Protein AF-T1FG74-F1 (afdb_monomer_lite)

Foldseek 3Di:
DDPDDPPCVVVVVVVVVVVVVVVVVVVVVVVVVVVVVCVVVCVVVVVVVVVVCCVVVCVVVCPPLCVVVDQEDEFEPPDPVSLVVLVVVLVSQHAYEYEYQDPCVVVSQVVSCVPRVHHYHYDHDHPVCVVPCVVPPPDPPPPDDDDDDD

Radius of gyration: 38.34 Å; chains: 1; bounding box: 101×42×90 Å

Sequence (150 aa):
MALYVDSFQPLLKIISDEISIKHNIVLKGLALFGLFYVTKKSAQLGYELISSFKTYAVSRIFKKSLKESGDWAVVIICDELGSEFAYLLAEQEINLILIDHHPRIHELQITLENRFKIKCEKILFSTSDVQLAAHDLVVHSMGKNCCALG

Organism: Helobdella robusta (NCBI:txid6412)

pLDDT: mean 76.78, std 19.43, range [32.62, 97.25]

Structure (mmCIF, N/CA/C/O backbone):
data_AF-T1FG74-F1
#
_entry.id   AF-T1FG74-F1
#
loop_
_atom_site.group_PDB
_atom_site.id
_atom_site.type_symbol
_atom_site.label_atom_id
_atom_site.label_alt_id
_atom_site.label_comp_id
_atom_site.label_asym_id
_atom_site.label_entity_id
_atom_site.label_seq_id
_atom_site.pdbx_PDB_ins_code
_atom_site.Cartn_x
_atom_site.Cartn_y
_atom_site.Cartn_z
_atom_site.occupancy
_atom_site.B_iso_or_equiv
_atom_site.auth_seq_id
_atom_site.auth_comp_id
_atom_site.auth_asym_id
_atom_site.auth_atom_id
_atom_site.pdbx_PDB_model_num
ATOM 1 N N . MET A 1 1 ? 68.477 10.230 -56.215 1.00 42.97 1 MET A N 1
ATOM 2 C CA . MET A 1 1 ? 67.229 10.927 -55.837 1.00 42.97 1 MET A CA 1
ATOM 3 C C . MET A 1 1 ? 66.146 10.480 -56.801 1.00 42.97 1 MET A C 1
ATOM 5 O O . MET A 1 1 ? 66.184 10.879 -57.955 1.00 42.97 1 MET A O 1
ATOM 9 N N . ALA A 1 2 ? 65.271 9.569 -56.375 1.00 48.25 2 ALA A N 1
ATOM 10 C CA . ALA A 1 2 ? 64.159 9.105 -57.198 1.00 48.25 2 ALA A CA 1
ATOM 11 C C . ALA A 1 2 ? 62.955 10.024 -56.951 1.00 48.25 2 ALA A C 1
ATOM 13 O O . ALA A 1 2 ? 62.435 10.073 -55.839 1.00 48.25 2 ALA A O 1
ATOM 14 N N . LEU A 1 3 ? 62.558 10.775 -57.979 1.00 51.72 3 LEU A N 1
ATOM 15 C CA . LEU A 1 3 ? 61.318 11.546 -58.019 1.00 51.72 3 LEU A CA 1
ATOM 16 C C . LEU A 1 3 ? 60.164 10.555 -58.198 1.00 51.72 3 LEU A C 1
ATOM 18 O O . LEU A 1 3 ? 59.812 10.188 -59.319 1.00 51.72 3 LEU A O 1
ATOM 22 N N . TYR A 1 4 ? 59.649 10.044 -57.080 1.00 56.09 4 TYR A N 1
ATOM 23 C CA . TYR A 1 4 ? 58.462 9.200 -57.069 1.00 56.09 4 TYR A CA 1
ATOM 24 C C . TYR A 1 4 ? 57.238 10.088 -57.301 1.00 56.09 4 TYR A C 1
ATOM 26 O O . TYR A 1 4 ? 57.046 11.108 -56.647 1.00 56.09 4 TYR A O 1
ATOM 34 N N . VAL A 1 5 ? 56.482 9.730 -58.326 1.00 54.50 5 VAL A N 1
ATOM 35 C CA . VAL A 1 5 ? 55.519 10.576 -59.020 1.00 54.50 5 VAL A CA 1
ATOM 36 C C . VAL A 1 5 ? 54.237 10.757 -58.193 1.00 54.50 5 VAL A C 1
ATOM 38 O O . VAL A 1 5 ? 53.484 9.809 -57.992 1.00 54.50 5 VAL A O 1
ATOM 41 N N . ASP A 1 6 ? 53.940 12.002 -57.810 1.00 62.62 6 ASP A N 1
ATOM 42 C CA . ASP A 1 6 ? 52.704 12.463 -57.145 1.00 62.62 6 ASP A CA 1
ATOM 43 C C . ASP A 1 6 ? 51.424 12.384 -58.015 1.00 62.62 6 ASP A C 1
ATOM 45 O O . ASP A 1 6 ? 50.357 12.844 -57.608 1.00 62.62 6 ASP A O 1
ATOM 49 N N . SER A 1 7 ? 51.465 11.779 -59.211 1.00 69.44 7 SER A N 1
ATOM 50 C CA . SER A 1 7 ? 50.307 11.744 -60.135 1.00 69.44 7 SER A CA 1
ATOM 51 C C . SER A 1 7 ? 49.094 10.976 -59.605 1.00 69.44 7 SER A C 1
ATOM 53 O O . SER A 1 7 ? 47.993 11.161 -60.117 1.00 69.44 7 SER A O 1
ATOM 55 N N . PHE A 1 8 ? 49.254 10.142 -58.575 1.00 71.25 8 PHE A N 1
ATOM 56 C CA . PHE A 1 8 ? 48.139 9.392 -57.989 1.00 71.25 8 PHE A CA 1
ATOM 57 C C . PHE A 1 8 ? 47.450 10.101 -56.814 1.00 71.25 8 PHE A C 1
ATOM 59 O O . PHE A 1 8 ? 46.345 9.705 -56.444 1.00 71.25 8 PHE A O 1
ATOM 66 N N . GLN A 1 9 ? 48.029 11.174 -56.266 1.00 77.38 9 GLN A N 1
ATOM 67 C CA . GLN A 1 9 ? 47.417 11.964 -55.187 1.00 77.38 9 GLN A CA 1
ATOM 68 C C . GLN A 1 9 ? 46.020 12.522 -55.531 1.00 77.38 9 GLN A C 1
ATOM 70 O O . GLN A 1 9 ? 45.103 12.361 -54.719 1.00 77.38 9 GLN A O 1
ATOM 75 N N . PRO A 1 10 ? 45.780 13.121 -56.717 1.00 79.19 10 PRO A N 1
ATOM 76 C CA . PRO A 1 10 ? 44.443 13.613 -57.052 1.00 79.19 10 PRO A CA 1
ATOM 77 C C . PRO A 1 10 ? 43.425 12.476 -57.221 1.00 79.19 10 PRO A C 1
ATOM 79 O O . PRO A 1 10 ? 42.271 12.629 -56.828 1.00 79.19 10 PRO A O 1
ATOM 82 N N . LEU A 1 11 ? 43.851 11.317 -57.736 1.00 77.69 11 LEU A N 1
ATOM 83 C CA . LEU A 1 11 ? 42.984 10.146 -57.902 1.00 77.69 11 LEU A CA 1
ATOM 84 C C . LEU A 1 11 ? 42.592 9.535 -56.552 1.00 77.69 11 LEU A C 1
ATOM 86 O O . LEU A 1 11 ? 41.423 9.222 -56.336 1.00 77.69 11 LEU A O 1
ATOM 90 N N . LEU A 1 12 ? 43.538 9.429 -55.615 1.00 80.19 12 LEU A N 1
ATOM 91 C CA . LEU A 1 12 ? 43.268 8.928 -54.264 1.00 80.19 12 LEU A CA 1
ATOM 92 C C . LEU A 1 12 ? 42.295 9.829 -53.496 1.00 80.19 12 LEU A C 1
ATOM 94 O O . LEU A 1 12 ? 41.433 9.319 -52.782 1.00 80.19 12 LEU A O 1
ATOM 98 N N . LYS A 1 13 ? 42.379 11.152 -53.678 1.00 79.44 13 LYS A N 1
ATOM 99 C CA . LYS A 1 13 ? 41.463 12.104 -53.037 1.00 79.44 13 LYS A CA 1
ATOM 100 C C . LYS A 1 13 ? 40.022 11.943 -53.531 1.00 79.44 13 LYS A C 1
ATOM 102 O O . LYS A 1 13 ? 39.108 11.887 -52.715 1.00 79.44 13 LYS A O 1
ATOM 107 N N . ILE A 1 14 ? 39.831 11.789 -54.843 1.00 80.62 14 ILE A N 1
ATOM 108 C CA . ILE A 1 14 ? 38.503 11.582 -55.447 1.00 80.62 14 ILE A CA 1
ATOM 109 C C . ILE A 1 14 ? 37.886 10.258 -54.968 1.00 80.62 14 ILE A C 1
ATOM 111 O O . ILE A 1 14 ? 36.721 10.227 -54.575 1.00 80.62 14 ILE A O 1
ATOM 115 N N . ILE A 1 15 ? 38.676 9.179 -54.931 1.00 81.62 15 ILE A N 1
ATOM 116 C CA . ILE A 1 15 ? 38.209 7.859 -54.477 1.00 81.62 15 ILE A CA 1
ATOM 117 C C . ILE A 1 15 ? 37.873 7.881 -52.975 1.00 81.62 15 ILE A C 1
ATOM 119 O O . ILE A 1 15 ? 36.857 7.326 -52.556 1.00 81.62 15 ILE A O 1
ATOM 123 N N . SER A 1 16 ? 38.692 8.552 -52.159 1.00 79.06 16 SER A N 1
ATOM 124 C CA . SER A 1 16 ? 38.452 8.708 -50.719 1.00 79.06 16 SER A CA 1
ATOM 125 C C . SER A 1 16 ? 37.153 9.469 -50.427 1.00 79.06 16 SER A C 1
ATOM 127 O O . SER A 1 16 ? 36.382 9.059 -49.555 1.00 79.06 16 SER A O 1
ATOM 129 N N . ASP A 1 17 ? 36.878 10.545 -51.167 1.00 80.44 17 ASP A N 1
ATOM 130 C CA . ASP A 1 17 ? 35.651 11.329 -50.997 1.00 80.44 17 ASP A CA 1
ATOM 131 C C . ASP A 1 17 ? 34.402 10.528 -51.407 1.00 80.44 17 ASP A C 1
ATOM 133 O O . ASP A 1 17 ? 33.404 10.529 -50.680 1.00 80.44 17 ASP A O 1
ATOM 137 N N . GLU A 1 18 ? 34.460 9.753 -52.497 1.00 79.25 18 GLU A N 1
ATOM 138 C CA . GLU A 1 18 ? 33.351 8.871 -52.896 1.00 79.25 18 GLU A CA 1
ATOM 139 C C . GLU A 1 18 ? 33.053 7.775 -51.862 1.00 79.25 18 GLU A C 1
ATOM 141 O O . GLU A 1 18 ? 31.884 7.483 -51.574 1.00 79.25 18 GLU A O 1
ATOM 146 N N . ILE A 1 19 ? 34.092 7.173 -51.275 1.00 82.19 19 ILE A N 1
ATOM 147 C CA . ILE A 1 19 ? 33.936 6.149 -50.232 1.00 82.19 19 ILE A CA 1
ATOM 148 C C . ILE A 1 19 ? 33.323 6.769 -48.967 1.00 82.19 19 ILE A C 1
ATOM 150 O O . ILE A 1 19 ? 32.415 6.180 -48.368 1.00 82.19 19 ILE A O 1
ATOM 154 N N . SER A 1 20 ? 33.748 7.980 -48.597 1.00 82.56 20 SER A N 1
ATOM 155 C CA . SER A 1 20 ? 33.228 8.705 -47.432 1.00 82.56 20 SER A CA 1
ATOM 156 C C . SER A 1 20 ? 31.735 9.038 -47.571 1.00 82.56 20 SER A C 1
ATOM 158 O O . SER A 1 20 ? 30.953 8.846 -46.632 1.00 82.56 20 SER A O 1
ATOM 160 N N . ILE A 1 21 ? 31.289 9.456 -48.762 1.00 81.56 21 ILE A N 1
ATOM 161 C CA . ILE A 1 21 ? 29.873 9.766 -49.023 1.00 81.56 21 ILE A CA 1
ATOM 162 C C . ILE A 1 21 ? 28.994 8.517 -48.859 1.00 81.56 21 ILE A C 1
ATOM 164 O O . ILE A 1 21 ? 27.966 8.572 -48.174 1.00 81.56 21 ILE A O 1
ATOM 168 N N . LYS A 1 22 ? 29.404 7.372 -49.422 1.00 85.12 22 LYS A N 1
ATOM 169 C CA . LYS A 1 22 ? 28.644 6.112 -49.311 1.00 85.12 22 LYS A CA 1
ATOM 170 C C . LYS A 1 22 ? 28.594 5.597 -47.874 1.00 85.12 22 LYS A C 1
ATOM 172 O O . LYS A 1 22 ? 27.530 5.177 -47.415 1.00 85.12 22 LYS A O 1
ATOM 177 N N . HIS A 1 23 ? 29.706 5.690 -47.143 1.00 86.88 23 HIS A N 1
ATOM 178 C CA . HIS A 1 23 ? 29.765 5.277 -45.742 1.00 86.88 23 HIS A CA 1
ATOM 179 C C . HIS A 1 23 ? 28.799 6.091 -44.870 1.00 86.88 23 HIS A C 1
ATOM 181 O O . HIS A 1 23 ? 28.062 5.525 -44.065 1.00 86.88 23 HIS A O 1
ATOM 187 N N . ASN A 1 24 ? 28.719 7.407 -45.083 1.00 88.25 24 ASN A N 1
ATOM 188 C CA . ASN A 1 24 ? 27.809 8.272 -44.333 1.00 88.25 24 ASN A CA 1
ATOM 189 C C . ASN A 1 24 ? 26.325 7.958 -44.586 1.00 88.25 24 ASN A C 1
ATOM 191 O O . ASN A 1 24 ? 25.512 8.095 -43.672 1.00 88.25 24 ASN A O 1
ATOM 195 N N . ILE A 1 25 ? 25.953 7.518 -45.793 1.00 91.44 25 ILE A N 1
ATOM 196 C CA . ILE A 1 25 ? 24.571 7.113 -46.107 1.00 91.44 25 ILE A CA 1
ATOM 197 C C . ILE A 1 25 ? 24.217 5.805 -45.391 1.00 91.44 25 ILE A C 1
ATOM 199 O O . ILE A 1 25 ? 23.169 5.725 -44.747 1.00 91.44 25 ILE A O 1
ATOM 203 N N . VAL A 1 26 ? 25.105 4.806 -45.442 1.00 93.56 26 VAL A N 1
ATOM 204 C CA . VAL A 1 26 ? 24.903 3.522 -44.747 1.00 93.56 26 VAL A CA 1
ATOM 205 C C . VAL A 1 26 ? 24.849 3.730 -43.234 1.00 93.56 26 VAL A C 1
ATOM 207 O O . VAL A 1 26 ? 23.950 3.208 -42.578 1.00 93.56 26 VAL A O 1
ATOM 210 N N . LEU A 1 27 ? 25.747 4.553 -42.687 1.00 93.19 27 LEU A N 1
ATOM 211 C CA . LEU A 1 27 ? 25.796 4.863 -41.259 1.00 93.19 27 LEU A CA 1
ATOM 212 C C . LEU A 1 27 ? 24.513 5.562 -40.785 1.00 93.19 27 LEU A C 1
ATOM 214 O O . LEU A 1 27 ? 23.956 5.187 -39.754 1.00 93.19 27 LEU A O 1
ATOM 218 N N . LYS A 1 28 ? 24.002 6.531 -41.557 1.00 93.94 28 LYS A N 1
ATOM 219 C CA . LYS A 1 28 ? 22.720 7.197 -41.268 1.00 93.94 28 LYS A CA 1
ATOM 220 C C . LYS A 1 28 ? 21.550 6.218 -41.307 1.00 93.94 28 LYS A C 1
ATOM 222 O O . LYS A 1 28 ? 20.693 6.273 -40.428 1.00 93.94 28 LYS A O 1
ATOM 227 N N . GLY A 1 29 ? 21.531 5.308 -42.282 1.00 95.44 29 GLY A N 1
ATOM 228 C CA . GLY A 1 29 ? 20.525 4.250 -42.360 1.00 95.44 29 GLY A CA 1
ATOM 229 C C . GLY A 1 29 ? 20.555 3.343 -41.129 1.00 95.44 29 GLY A C 1
ATOM 230 O O . GLY A 1 29 ? 19.524 3.134 -40.490 1.00 95.44 29 GLY A O 1
ATOM 231 N N . LEU A 1 30 ? 21.742 2.870 -40.744 1.00 95.06 30 LEU A N 1
ATOM 232 C CA . LEU A 1 30 ? 21.923 2.009 -39.574 1.00 95.06 30 LEU A CA 1
ATOM 233 C C . LEU A 1 30 ? 21.509 2.713 -38.275 1.00 95.06 30 LEU A C 1
ATOM 235 O O . LEU A 1 30 ? 20.837 2.116 -37.435 1.00 95.06 30 LEU A O 1
ATOM 239 N N . ALA A 1 31 ? 21.861 3.993 -38.130 1.00 96.50 31 ALA A N 1
ATOM 240 C CA . ALA A 1 31 ? 21.478 4.804 -36.980 1.00 96.50 31 ALA A CA 1
ATOM 241 C C . ALA A 1 31 ? 19.954 4.980 -36.886 1.00 96.50 31 ALA A C 1
ATOM 243 O O . ALA A 1 31 ? 19.393 4.878 -35.795 1.00 96.50 31 ALA A O 1
ATOM 244 N N . LEU A 1 32 ? 19.270 5.181 -38.017 1.00 96.88 32 LEU A N 1
ATOM 245 C CA . LEU A 1 32 ? 17.813 5.320 -38.057 1.00 96.88 32 LEU A CA 1
ATOM 246 C C . LEU A 1 32 ? 17.106 4.012 -37.665 1.00 96.88 32 LEU A C 1
ATOM 248 O O . LEU A 1 32 ? 16.159 4.029 -36.878 1.00 96.88 32 LEU A O 1
ATOM 252 N N . PHE A 1 33 ? 17.607 2.872 -38.151 1.00 96.56 33 PHE A N 1
ATOM 253 C CA . PHE A 1 33 ? 17.127 1.546 -37.745 1.00 96.56 33 PHE A CA 1
ATOM 254 C C . PHE A 1 33 ? 17.380 1.267 -36.261 1.00 96.56 33 PHE A C 1
ATOM 256 O O . PHE A 1 33 ? 16.496 0.754 -35.572 1.00 96.56 33 PHE A O 1
ATOM 263 N N . GLY A 1 34 ? 18.559 1.639 -35.759 1.00 96.88 34 GLY A N 1
ATOM 264 C CA . GLY A 1 34 ? 18.902 1.532 -34.344 1.00 96.88 34 GLY A CA 1
ATOM 265 C C . GLY A 1 34 ? 17.954 2.349 -33.470 1.00 96.88 34 GLY A C 1
ATOM 266 O O . GLY A 1 34 ? 17.399 1.817 -32.510 1.00 96.88 34 GLY A O 1
ATOM 267 N N . LEU A 1 35 ? 17.694 3.605 -33.845 1.00 97.06 35 LEU A N 1
ATOM 268 C CA . LEU A 1 35 ? 16.754 4.476 -33.140 1.00 97.06 35 LEU A CA 1
ATOM 269 C C . LEU A 1 35 ? 15.348 3.863 -33.113 1.00 97.06 35 LEU A C 1
ATOM 271 O O . LEU A 1 35 ? 14.757 3.733 -32.044 1.00 97.06 35 LEU A O 1
ATOM 275 N N . PHE A 1 36 ? 14.843 3.415 -34.267 1.00 97.12 36 PHE A N 1
ATOM 276 C CA . PHE A 1 36 ? 13.520 2.798 -34.369 1.00 97.12 36 PHE A CA 1
ATOM 277 C C . PHE A 1 36 ? 13.390 1.545 -33.488 1.00 97.12 36 PHE A C 1
ATOM 279 O O . PHE A 1 36 ? 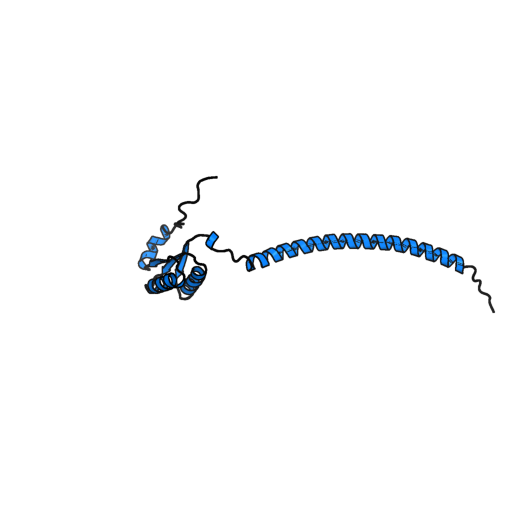12.394 1.368 -32.779 1.00 97.12 36 PHE A O 1
ATOM 286 N N . TYR A 1 37 ? 14.413 0.688 -33.486 1.00 97.06 37 TYR A N 1
ATOM 287 C CA . TYR A 1 37 ? 14.435 -0.518 -32.661 1.00 97.06 37 TYR A CA 1
ATOM 288 C C . TYR A 1 37 ? 14.469 -0.192 -31.161 1.00 97.06 37 TYR A C 1
ATOM 290 O O . TYR A 1 37 ? 13.702 -0.773 -30.386 1.00 97.06 37 TYR A O 1
ATOM 298 N N . VAL A 1 38 ? 15.313 0.763 -30.756 1.00 97.25 38 VAL A N 1
ATOM 299 C CA . VAL A 1 38 ? 15.437 1.193 -29.358 1.00 97.25 38 VAL A CA 1
ATOM 300 C C . VAL A 1 38 ? 14.133 1.808 -28.859 1.00 97.25 38 VAL A C 1
ATOM 302 O O . VAL A 1 38 ? 13.686 1.427 -27.782 1.00 97.25 38 VAL A O 1
ATOM 305 N N . THR A 1 39 ? 13.470 2.671 -29.638 1.00 96.81 39 THR A N 1
ATOM 306 C CA . THR A 1 39 ? 12.169 3.255 -29.260 1.00 96.81 39 THR A CA 1
ATOM 307 C C . THR A 1 39 ? 11.093 2.186 -29.081 1.00 96.81 39 THR A C 1
ATOM 309 O O . THR A 1 39 ? 10.320 2.233 -28.125 1.00 96.81 39 THR A O 1
ATOM 312 N N . LYS A 1 40 ? 11.051 1.181 -29.963 1.00 95.88 40 LYS A N 1
ATOM 313 C CA . LYS A 1 40 ? 10.085 0.082 -29.838 1.00 95.88 40 LYS A CA 1
ATOM 314 C C . LYS A 1 40 ? 10.329 -0.740 -28.569 1.00 95.88 40 LYS A C 1
ATOM 316 O O . LYS A 1 40 ? 9.381 -1.069 -27.856 1.00 95.88 40 LYS A O 1
ATOM 321 N N . LYS A 1 41 ? 11.590 -1.068 -28.273 1.00 95.00 41 LYS A N 1
ATOM 322 C CA . LYS A 1 41 ? 11.953 -1.840 -27.076 1.00 95.00 41 LYS A CA 1
ATOM 323 C C . LYS A 1 41 ? 11.775 -1.046 -25.784 1.00 95.00 41 LYS A C 1
ATOM 325 O O . LYS A 1 41 ? 11.291 -1.611 -24.805 1.00 95.00 41 LYS A O 1
ATOM 330 N N . SER A 1 42 ? 12.100 0.244 -25.780 1.00 95.81 42 SER A N 1
ATOM 331 C CA . SER A 1 42 ? 11.910 1.104 -24.611 1.00 95.81 42 SER A CA 1
ATOM 332 C C . SER A 1 42 ? 10.432 1.323 -24.297 1.00 95.81 42 SER A C 1
ATOM 334 O O . SER A 1 42 ? 10.065 1.297 -23.127 1.00 95.81 42 SER A O 1
ATOM 336 N N . ALA A 1 43 ? 9.570 1.448 -25.310 1.00 95.75 43 ALA A N 1
ATOM 337 C CA . ALA A 1 43 ? 8.126 1.548 -25.108 1.00 95.75 43 ALA A CA 1
ATOM 338 C C . ALA A 1 43 ? 7.543 0.283 -24.456 1.00 95.75 43 ALA A C 1
ATOM 340 O O . ALA A 1 43 ? 6.744 0.385 -23.527 1.00 95.75 43 ALA A O 1
ATOM 341 N N . GLN A 1 44 ? 7.978 -0.904 -24.898 1.00 94.50 44 GLN A N 1
ATOM 342 C CA . GLN A 1 44 ? 7.538 -2.173 -24.312 1.00 94.50 44 GLN A CA 1
ATOM 343 C C . GLN A 1 44 ? 7.962 -2.293 -22.838 1.00 94.50 44 GLN A C 1
ATOM 345 O O . GLN A 1 44 ? 7.120 -2.538 -21.976 1.00 94.50 44 GLN A O 1
ATOM 350 N N . LEU A 1 45 ? 9.242 -2.051 -22.537 1.00 93.50 45 LEU A N 1
ATOM 351 C CA . LEU A 1 45 ? 9.752 -2.089 -21.161 1.00 93.50 45 LEU A CA 1
ATOM 352 C C . LEU A 1 45 ? 9.107 -1.014 -20.279 1.00 93.50 45 LEU A C 1
ATOM 354 O O . LEU A 1 45 ? 8.791 -1.265 -19.118 1.00 93.50 45 LEU A O 1
ATOM 358 N N . GLY A 1 46 ? 8.872 0.176 -20.834 1.00 94.81 46 GLY A N 1
ATOM 359 C CA . GLY A 1 46 ? 8.181 1.262 -20.149 1.00 94.81 46 GLY A CA 1
ATOM 360 C C . GLY A 1 46 ? 6.759 0.873 -19.747 1.00 94.81 46 GLY A C 1
ATOM 361 O O . GLY A 1 46 ? 6.349 1.150 -18.623 1.00 94.81 46 GLY A O 1
ATOM 362 N N . TYR A 1 47 ? 6.026 0.178 -20.619 1.00 93.88 47 TYR A N 1
ATOM 363 C CA . TYR A 1 47 ? 4.674 -0.291 -20.312 1.00 93.88 47 TYR A CA 1
ATOM 364 C C . TYR A 1 47 ? 4.660 -1.319 -19.170 1.00 93.88 47 TYR A C 1
ATOM 366 O O . TYR A 1 47 ? 3.873 -1.198 -18.228 1.00 93.88 47 TYR A O 1
ATOM 374 N N . GLU A 1 48 ? 5.568 -2.294 -19.209 1.00 89.56 48 GLU A N 1
ATOM 375 C CA . GLU A 1 48 ? 5.701 -3.307 -18.155 1.00 89.56 48 GLU A CA 1
ATOM 376 C C . GLU A 1 48 ? 6.082 -2.668 -16.808 1.00 89.56 48 GLU A C 1
ATOM 378 O O . GLU A 1 48 ? 5.464 -2.970 -15.779 1.00 89.56 48 GLU A O 1
ATOM 383 N N . LEU A 1 49 ? 7.007 -1.702 -16.812 1.00 90.81 49 LEU A N 1
ATOM 384 C CA . LEU A 1 49 ? 7.374 -0.936 -15.619 1.00 90.81 49 LEU A CA 1
ATOM 385 C C . LEU A 1 49 ? 6.206 -0.115 -15.072 1.00 90.81 49 LEU A C 1
ATOM 387 O O . LEU A 1 49 ? 5.978 -0.128 -13.865 1.00 90.81 49 LEU A O 1
ATOM 391 N N . ILE A 1 50 ? 5.435 0.558 -15.928 1.00 90.94 50 ILE A N 1
ATOM 392 C CA . ILE A 1 50 ? 4.273 1.349 -15.501 1.00 90.94 50 ILE A CA 1
ATOM 393 C C . ILE A 1 50 ? 3.195 0.446 -14.898 1.00 90.94 50 ILE A C 1
ATOM 395 O O . ILE A 1 50 ? 2.615 0.801 -13.875 1.00 90.94 50 ILE A O 1
ATOM 399 N N . SER A 1 51 ? 2.933 -0.727 -15.480 1.00 83.19 51 SER A N 1
ATOM 400 C CA . SER A 1 51 ? 1.958 -1.681 -14.929 1.00 83.19 51 SER A CA 1
ATOM 401 C C . SER A 1 51 ? 2.393 -2.244 -13.565 1.00 83.19 51 SER A C 1
ATOM 403 O O . SER A 1 51 ? 1.591 -2.313 -12.626 1.00 83.19 51 SER A O 1
ATOM 405 N N . SER A 1 52 ? 3.686 -2.541 -13.412 1.00 84.56 52 SER A N 1
ATOM 406 C CA . SER A 1 52 ? 4.277 -3.004 -12.151 1.00 84.56 52 SER A CA 1
ATOM 407 C C . SER A 1 52 ? 4.241 -1.904 -11.093 1.00 84.56 52 SER A C 1
ATOM 409 O O . SER A 1 52 ? 3.812 -2.121 -9.957 1.00 84.56 52 SER A O 1
ATOM 411 N N . PHE A 1 53 ? 4.609 -0.687 -11.492 1.00 86.31 53 PHE A N 1
ATOM 412 C CA . PHE A 1 53 ? 4.574 0.479 -10.628 1.00 86.31 53 PHE A CA 1
ATOM 413 C C . PHE A 1 53 ? 3.147 0.828 -10.229 1.00 86.31 53 PHE A C 1
ATOM 415 O O . PHE A 1 53 ? 2.911 1.112 -9.065 1.00 86.31 53 PHE A O 1
ATOM 422 N N . LYS A 1 54 ? 2.172 0.743 -11.138 1.00 84.25 54 LYS A N 1
ATOM 423 C CA . LYS A 1 54 ? 0.760 0.947 -10.808 1.00 84.25 54 LYS A CA 1
ATOM 424 C C . LYS A 1 54 ? 0.316 -0.050 -9.744 1.00 84.25 54 LYS A C 1
ATOM 426 O O . LYS A 1 54 ? -0.321 0.358 -8.789 1.00 84.25 54 LYS A O 1
ATOM 431 N N . THR A 1 55 ? 0.694 -1.319 -9.838 1.00 77.38 55 THR A N 1
ATOM 432 C CA . THR A 1 55 ? 0.296 -2.323 -8.836 1.00 77.38 55 THR A CA 1
ATOM 433 C C . THR A 1 55 ? 0.893 -2.024 -7.452 1.00 77.38 55 THR A C 1
ATOM 435 O O . THR A 1 55 ? 0.191 -2.085 -6.439 1.00 77.38 55 THR A O 1
ATOM 438 N N . TYR A 1 56 ? 2.162 -1.613 -7.393 1.00 79.62 56 TYR A N 1
ATOM 439 C CA . TYR A 1 56 ? 2.840 -1.281 -6.134 1.00 79.62 56 TYR A CA 1
ATOM 440 C C . TYR A 1 56 ? 2.440 0.092 -5.560 1.00 79.62 56 TYR A C 1
ATOM 442 O O . TYR A 1 56 ? 2.196 0.244 -4.365 1.00 79.62 56 TYR A O 1
ATOM 450 N N . ALA A 1 57 ? 2.337 1.111 -6.409 1.00 77.00 57 ALA A N 1
ATOM 451 C CA . ALA A 1 57 ? 1.970 2.463 -6.013 1.00 77.00 57 ALA A CA 1
ATOM 452 C C . ALA A 1 57 ? 0.479 2.563 -5.676 1.00 77.00 57 ALA A C 1
ATOM 454 O O . ALA A 1 57 ? 0.136 3.192 -4.680 1.00 77.00 57 ALA A O 1
ATOM 455 N N . VAL A 1 58 ? -0.412 1.911 -6.436 1.00 69.62 58 VAL A N 1
ATOM 456 C CA . VAL A 1 58 ? -1.851 1.902 -6.123 1.00 69.62 58 VAL A CA 1
ATOM 457 C C . VAL A 1 58 ? -2.103 1.175 -4.809 1.00 69.62 58 VAL A C 1
ATOM 459 O O . VAL A 1 58 ? -2.815 1.720 -3.981 1.00 69.62 58 VAL A O 1
ATOM 462 N N . SER A 1 59 ? -1.483 0.021 -4.547 1.00 64.50 59 SER A N 1
ATOM 463 C CA . SER A 1 59 ? -1.665 -0.666 -3.254 1.00 64.50 59 SER A CA 1
ATOM 464 C C . SER A 1 59 ? -1.163 0.147 -2.053 1.00 64.50 59 SER A C 1
ATOM 466 O O . SER A 1 59 ? -1.718 0.033 -0.962 1.00 64.50 59 SER A O 1
ATOM 468 N N . ARG A 1 60 ? -0.148 1.001 -2.242 1.00 64.31 60 ARG A N 1
ATOM 469 C CA . ARG A 1 60 ? 0.413 1.831 -1.166 1.00 64.31 60 ARG A CA 1
ATOM 470 C C . ARG A 1 60 ? -0.303 3.171 -0.975 1.00 64.31 60 ARG A C 1
ATOM 472 O O . ARG A 1 60 ? -0.380 3.648 0.154 1.00 64.31 60 ARG A O 1
ATOM 479 N N . ILE A 1 61 ? -0.799 3.781 -2.054 1.00 60.16 61 ILE A N 1
ATOM 480 C CA . ILE A 1 61 ? -1.457 5.100 -2.034 1.00 60.16 61 ILE A CA 1
ATOM 481 C C . ILE A 1 61 ? -2.969 4.953 -1.832 1.00 60.16 61 ILE A C 1
ATOM 483 O O . ILE A 1 61 ? -3.564 5.718 -1.079 1.00 60.16 61 ILE A O 1
ATOM 487 N N . PHE A 1 62 ? -3.586 3.932 -2.426 1.00 55.41 62 PHE A N 1
ATOM 488 C CA . PHE A 1 62 ? -4.966 3.550 -2.150 1.00 55.41 62 PHE A CA 1
ATOM 489 C C . PHE A 1 62 ? -4.972 2.449 -1.094 1.00 55.41 62 PHE A C 1
ATOM 491 O O . PHE A 1 62 ? -5.191 1.273 -1.392 1.00 55.41 62 PHE A O 1
ATOM 498 N N . LYS A 1 63 ? -4.786 2.837 0.175 1.00 57.25 63 LYS A N 1
ATOM 499 C CA . LYS A 1 63 ? -5.396 2.066 1.263 1.00 57.25 63 LYS A CA 1
ATOM 500 C C . LYS A 1 63 ? -6.889 2.059 0.947 1.00 57.25 63 LYS A C 1
ATOM 502 O O . LYS A 1 63 ? -7.524 3.102 1.087 1.00 57.25 63 LYS A O 1
ATOM 507 N N . LYS A 1 64 ? -7.411 0.952 0.402 1.00 56.47 64 LYS A N 1
ATOM 508 C CA . LYS A 1 64 ? -8.844 0.807 0.120 1.00 56.47 64 LYS A CA 1
ATOM 509 C C . LYS A 1 64 ? -9.575 1.237 1.381 1.00 56.47 64 LYS A C 1
ATOM 511 O O . LYS A 1 64 ? -9.387 0.626 2.430 1.00 56.47 64 LYS A O 1
ATOM 516 N N . SER A 1 65 ? -10.316 2.335 1.286 1.00 55.09 65 SER A N 1
ATOM 517 C CA . SER A 1 65 ? -11.148 2.786 2.385 1.00 55.09 65 SER A CA 1
ATOM 518 C C . SER A 1 65 ? -12.156 1.673 2.617 1.00 55.09 65 SER A C 1
ATOM 520 O O . SER A 1 65 ? -13.010 1.420 1.768 1.00 55.09 65 SER A O 1
ATOM 522 N N . LEU A 1 66 ? -12.018 0.956 3.730 1.00 59.22 66 LEU A N 1
ATOM 523 C CA . LEU A 1 66 ? -12.919 -0.138 4.089 1.00 59.22 66 LEU A CA 1
ATOM 524 C C . LEU A 1 66 ? -14.372 0.344 4.248 1.00 59.22 66 LEU A C 1
ATOM 526 O O . LEU A 1 66 ? -15.274 -0.483 4.197 1.00 59.22 66 LEU A O 1
ATOM 530 N N . LYS A 1 67 ? -14.608 1.669 4.278 1.00 57.84 67 LYS A N 1
ATOM 531 C CA . LYS A 1 67 ? -15.935 2.286 4.126 1.00 57.84 67 LYS A CA 1
ATOM 532 C C . LYS A 1 67 ? -16.694 1.821 2.879 1.00 57.84 67 LYS A C 1
ATOM 534 O O . LYS A 1 67 ? -17.913 1.773 2.918 1.00 57.84 67 LYS A O 1
ATOM 539 N N . GLU A 1 68 ? -16.020 1.455 1.785 1.00 59.00 68 GLU A N 1
ATOM 540 C CA . GLU A 1 68 ? -16.711 0.932 0.590 1.00 59.00 68 GLU A CA 1
ATOM 541 C C . GLU A 1 68 ? -17.106 -0.550 0.718 1.00 59.00 68 GLU A C 1
ATOM 543 O O . GLU A 1 68 ? -17.892 -1.046 -0.083 1.00 59.00 68 GLU A O 1
ATOM 548 N N . SER A 1 69 ? -16.551 -1.280 1.693 1.00 58.38 69 SER A N 1
ATOM 549 C CA . SER A 1 69 ? -16.712 -2.739 1.819 1.00 58.38 69 SER A CA 1
ATOM 550 C C . SER A 1 69 ? -17.798 -3.166 2.816 1.00 58.38 69 SER A C 1
ATOM 552 O O . SER A 1 69 ? -18.108 -4.353 2.889 1.00 58.38 69 SER A O 1
ATOM 554 N N . GLY A 1 70 ? -18.406 -2.220 3.536 1.00 62.47 70 GLY A N 1
ATOM 555 C CA . GLY A 1 70 ? -19.526 -2.458 4.447 1.00 62.47 70 GLY A CA 1
ATOM 556 C C . GLY A 1 70 ? -19.395 -1.674 5.752 1.00 62.47 70 GLY A C 1
ATOM 557 O O . GLY A 1 70 ? -18.295 -1.421 6.231 1.00 62.47 70 GLY A O 1
ATOM 558 N N . ASP A 1 71 ? -20.535 -1.314 6.342 1.00 77.12 71 ASP A N 1
ATOM 559 C CA . ASP A 1 71 ? -20.581 -0.523 7.580 1.00 77.12 71 ASP A CA 1
ATOM 560 C C . ASP A 1 71 ? -20.219 -1.331 8.833 1.00 77.12 71 ASP A C 1
ATOM 562 O O . ASP A 1 71 ? -19.967 -0.733 9.878 1.00 77.12 71 ASP A O 1
ATOM 566 N N . TRP A 1 72 ? -20.216 -2.666 8.751 1.00 84.69 72 TRP A N 1
ATOM 567 C CA . TRP A 1 72 ? -20.049 -3.569 9.890 1.00 84.69 72 TRP A CA 1
ATOM 568 C C . TRP A 1 72 ? -19.000 -4.647 9.616 1.00 84.69 72 TRP A C 1
ATOM 570 O O . TRP A 1 72 ? -19.046 -5.315 8.582 1.00 84.69 72 TRP A O 1
ATOM 580 N N . ALA A 1 73 ? -18.098 -4.862 10.571 1.00 86.88 73 ALA A N 1
ATOM 581 C CA . ALA A 1 73 ? -17.126 -5.949 10.565 1.00 86.88 73 ALA A CA 1
ATOM 582 C C . ALA A 1 73 ? -17.305 -6.842 11.798 1.00 86.88 73 ALA A C 1
ATOM 584 O O . ALA A 1 73 ? -17.535 -6.360 12.905 1.00 86.88 73 ALA A O 1
ATOM 585 N N . VAL A 1 74 ? -17.185 -8.156 11.606 1.00 88.62 74 VAL A N 1
ATOM 586 C CA . VAL A 1 74 ? -17.256 -9.138 12.694 1.00 88.62 74 VAL A CA 1
ATOM 587 C C . VAL A 1 74 ? -15.843 -9.521 13.111 1.00 88.62 74 VAL A C 1
ATOM 589 O O . VAL A 1 74 ? -15.039 -9.924 12.269 1.00 88.62 74 VAL A O 1
ATOM 592 N N . VAL A 1 75 ? -15.545 -9.412 14.403 1.00 87.88 75 VAL A N 1
ATOM 593 C CA . VAL A 1 75 ? -14.242 -9.754 14.980 1.00 87.88 75 VAL A CA 1
ATOM 594 C C . VAL A 1 75 ? -14.443 -10.799 16.066 1.00 87.88 75 VAL A C 1
ATOM 596 O O . VAL A 1 75 ? -15.132 -10.560 17.055 1.00 87.88 75 VAL A O 1
ATOM 599 N N . ILE A 1 76 ? -13.817 -11.959 15.879 1.00 88.00 76 ILE A N 1
ATOM 600 C CA . ILE A 1 76 ? -13.761 -13.009 16.894 1.00 88.00 76 ILE A CA 1
ATOM 601 C C . ILE A 1 76 ? -12.509 -12.764 17.734 1.00 88.00 76 ILE A C 1
ATOM 603 O O . ILE A 1 76 ? -11.386 -12.868 17.238 1.00 88.00 76 ILE A O 1
ATOM 607 N N . ILE A 1 77 ? -12.708 -12.414 18.999 1.00 85.00 77 ILE A N 1
ATOM 608 C CA . ILE A 1 77 ? -11.646 -12.176 19.968 1.00 85.00 77 ILE A CA 1
ATOM 609 C C . ILE A 1 77 ? -11.422 -13.488 20.715 1.00 85.00 77 ILE A C 1
ATOM 611 O O . ILE A 1 77 ? -12.214 -13.881 21.564 1.00 85.00 77 ILE A O 1
ATOM 615 N N . CYS A 1 78 ? -10.354 -14.191 20.344 1.00 77.25 78 CYS A N 1
ATOM 616 C CA . CYS A 1 78 ? -9.896 -15.377 21.069 1.00 77.25 78 CYS A CA 1
ATOM 617 C C . CYS A 1 78 ? -8.806 -15.023 22.093 1.00 77.25 78 CYS A C 1
ATOM 619 O O . CYS A 1 78 ? -8.776 -15.598 23.173 1.00 77.25 78 CYS A O 1
ATOM 621 N N . ASP A 1 79 ? -7.958 -14.042 21.760 1.00 78.56 79 ASP A N 1
ATOM 622 C CA . ASP A 1 79 ? -6.762 -13.648 22.510 1.00 78.56 79 ASP A CA 1
ATOM 623 C C . ASP A 1 79 ? -6.547 -12.122 22.454 1.00 78.56 79 ASP A C 1
ATOM 625 O O . ASP A 1 79 ? -7.282 -11.390 21.781 1.00 78.56 79 ASP A O 1
ATOM 629 N N . GLU A 1 80 ? -5.477 -11.637 23.094 1.00 79.00 80 GLU A N 1
ATOM 630 C CA . GLU A 1 80 ? -5.061 -10.224 23.091 1.00 79.00 80 GLU A CA 1
ATOM 631 C C . GLU A 1 80 ? -4.886 -9.654 21.670 1.00 79.00 80 GLU A C 1
ATOM 633 O O . GLU A 1 80 ? -5.266 -8.513 21.409 1.00 79.00 80 GLU A O 1
ATOM 638 N N . LEU A 1 81 ? -4.433 -10.460 20.704 1.00 81.69 81 LEU A N 1
ATOM 639 C CA . LEU A 1 81 ? -4.301 -10.041 19.300 1.00 81.69 81 LEU A CA 1
ATOM 640 C C . LEU A 1 81 ? -5.645 -9.674 18.650 1.00 81.69 81 LEU A C 1
ATOM 642 O O . LEU A 1 81 ? -5.708 -8.782 17.804 1.00 81.69 81 LEU A O 1
ATOM 646 N N . GLY A 1 82 ? -6.732 -10.339 19.053 1.00 83.38 82 GLY A N 1
ATOM 647 C CA . GLY A 1 82 ? -8.075 -10.017 18.568 1.00 83.38 82 GLY A CA 1
ATOM 648 C C . GLY A 1 82 ? -8.517 -8.625 19.018 1.00 83.38 82 GLY A C 1
ATOM 649 O O . GLY A 1 82 ? -9.169 -7.906 18.260 1.00 83.38 82 GLY A O 1
ATOM 650 N N . SER A 1 83 ? -8.096 -8.214 20.219 1.00 87.50 83 SER A N 1
ATOM 651 C CA . SER A 1 83 ? -8.359 -6.869 20.728 1.00 87.50 83 SER A CA 1
ATOM 652 C C . SER A 1 83 ? -7.628 -5.801 19.910 1.00 87.50 83 SER A C 1
ATOM 654 O O . SER A 1 83 ? -8.258 -4.834 19.485 1.00 87.50 83 SER A O 1
ATOM 656 N N . GLU A 1 84 ? -6.343 -6.001 19.597 1.00 89.88 84 GLU A N 1
ATOM 657 C CA . GLU A 1 84 ? -5.565 -5.084 18.750 1.00 89.88 84 GLU A CA 1
ATOM 658 C C . GLU A 1 84 ? -6.152 -4.975 17.342 1.00 89.88 84 GLU A C 1
ATOM 660 O O . GLU A 1 84 ? -6.246 -3.882 16.782 1.00 89.88 84 GLU A O 1
ATOM 665 N N . PHE A 1 85 ? -6.618 -6.092 16.785 1.00 88.31 85 PHE A N 1
ATOM 666 C CA . PHE A 1 85 ? -7.271 -6.085 15.484 1.00 88.31 85 PHE A CA 1
ATOM 667 C C . PHE A 1 85 ? -8.584 -5.286 15.496 1.00 88.31 85 PHE A C 1
ATOM 669 O O . PHE A 1 85 ? -8.845 -4.513 14.572 1.00 88.31 85 PHE A O 1
ATOM 676 N N . ALA A 1 86 ? -9.378 -5.396 16.566 1.00 90.50 86 ALA A N 1
ATOM 677 C CA . ALA A 1 86 ? -10.567 -4.568 16.752 1.00 90.50 86 ALA A CA 1
ATOM 678 C C . ALA A 1 86 ? -10.217 -3.070 16.849 1.00 90.50 86 ALA A C 1
ATOM 680 O O . ALA A 1 86 ? -10.920 -2.247 16.263 1.00 90.50 86 ALA A O 1
ATOM 681 N N . TYR A 1 87 ? -9.107 -2.709 17.506 1.00 92.31 87 TYR A N 1
ATOM 682 C CA . TYR A 1 87 ? -8.614 -1.324 17.533 1.00 92.31 87 TYR A CA 1
ATOM 683 C C . TYR A 1 87 ? -8.260 -0.803 16.138 1.00 92.31 87 TYR A C 1
ATOM 685 O O . TYR A 1 87 ? -8.659 0.307 15.788 1.00 92.31 87 TYR A O 1
ATOM 693 N N . LEU A 1 88 ? -7.564 -1.599 15.323 1.00 89.88 88 LEU A N 1
ATOM 694 C CA . LEU A 1 88 ? -7.193 -1.205 13.960 1.00 89.88 88 LEU A CA 1
ATOM 695 C C . LEU A 1 88 ? -8.416 -0.987 13.057 1.00 89.88 88 LEU A C 1
ATOM 697 O O . LEU A 1 88 ? -8.411 -0.076 12.229 1.00 89.88 88 LEU A O 1
ATOM 701 N N . LEU A 1 89 ? -9.470 -1.792 13.216 1.00 88.12 89 LEU A N 1
ATOM 702 C CA . LEU A 1 89 ? -10.723 -1.596 12.480 1.00 88.12 89 LEU A CA 1
ATOM 703 C C . LEU A 1 89 ? -11.516 -0.390 13.003 1.00 88.12 89 LEU A C 1
ATOM 705 O O . LEU A 1 89 ? -12.115 0.343 12.215 1.00 88.12 89 LEU A O 1
ATOM 709 N N . ALA A 1 90 ? -11.476 -0.141 14.312 1.00 90.06 90 ALA A N 1
ATOM 710 C CA . ALA A 1 90 ? -12.112 1.026 14.914 1.00 90.06 90 ALA A CA 1
ATOM 711 C C . ALA A 1 90 ? -11.430 2.344 14.511 1.00 90.06 90 ALA A C 1
ATOM 713 O O . ALA A 1 90 ? -12.116 3.340 14.284 1.00 90.06 90 ALA A O 1
ATOM 714 N N . GLU A 1 91 ? -10.103 2.351 14.331 1.00 89.94 91 GLU A N 1
ATOM 715 C CA . GLU A 1 91 ? -9.356 3.491 13.770 1.00 89.94 91 GLU A CA 1
ATOM 716 C C . GLU A 1 91 ? -9.821 3.874 12.359 1.00 89.94 91 GLU A C 1
ATOM 718 O O . GLU A 1 91 ? -9.646 5.015 11.931 1.00 89.94 91 GLU A O 1
ATOM 723 N N . GLN A 1 92 ? -10.428 2.934 11.637 1.00 86.44 92 GLN A N 1
ATOM 724 C CA . GLN A 1 92 ? -10.986 3.155 10.306 1.00 86.44 92 GLN A CA 1
ATOM 725 C C . GLN A 1 92 ? -12.477 3.526 10.330 1.00 86.44 92 GLN A C 1
ATOM 727 O O . GLN A 1 92 ? -13.095 3.606 9.268 1.00 86.44 92 GLN A O 1
ATOM 732 N N . GLU A 1 93 ? -13.035 3.791 11.518 1.00 87.56 93 GLU A N 1
ATOM 733 C CA . GLU A 1 93 ? -14.433 4.184 11.751 1.00 87.56 93 GLU A CA 1
ATOM 734 C C . GLU A 1 93 ? -15.461 3.127 11.296 1.00 87.56 93 GLU A C 1
ATOM 736 O O . GLU A 1 93 ? -16.565 3.467 10.867 1.00 87.56 93 GLU A O 1
ATOM 741 N N . ILE A 1 94 ? -15.109 1.840 11.368 1.00 87.81 94 ILE A N 1
ATOM 742 C CA . ILE A 1 94 ? -15.993 0.724 10.994 1.00 87.81 94 ILE A CA 1
ATOM 743 C C . ILE A 1 94 ? -16.787 0.274 12.230 1.00 87.81 94 ILE A C 1
ATOM 745 O O . ILE A 1 94 ? -16.215 0.165 13.315 1.00 87.81 94 ILE A O 1
ATOM 749 N N . ASN A 1 95 ? -18.092 -0.005 12.093 1.00 89.81 95 ASN A N 1
ATOM 750 C CA . ASN A 1 95 ? -18.878 -0.568 13.200 1.00 89.81 95 ASN A CA 1
ATOM 751 C C . ASN A 1 95 ? -18.492 -2.032 13.428 1.00 89.81 95 ASN A C 1
ATOM 753 O O . ASN A 1 95 ? -18.186 -2.757 12.481 1.00 89.81 95 ASN A O 1
ATOM 757 N N . LEU A 1 96 ? -18.511 -2.486 14.677 1.00 91.31 96 LEU A N 1
ATOM 758 C CA . LEU A 1 96 ? -17.946 -3.785 15.038 1.00 91.31 96 LEU A CA 1
ATOM 759 C C . LEU A 1 96 ? -18.980 -4.695 15.692 1.00 91.31 96 LEU A C 1
ATOM 761 O O . LEU A 1 96 ? -19.748 -4.269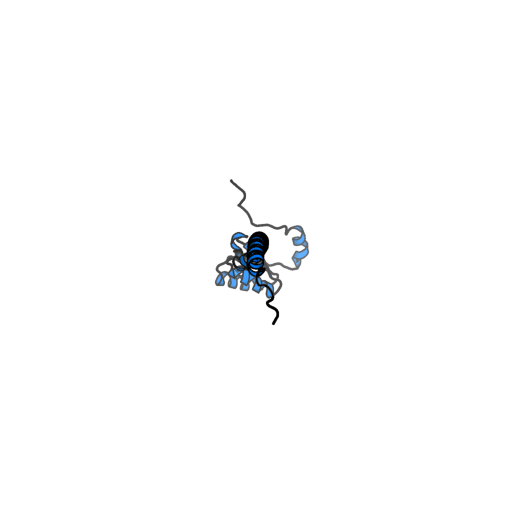 16.549 1.00 91.31 96 LEU A O 1
ATOM 765 N N . ILE A 1 97 ? -18.953 -5.972 15.324 1.00 91.69 97 ILE A N 1
ATOM 766 C CA . ILE A 1 97 ? -19.595 -7.052 16.072 1.00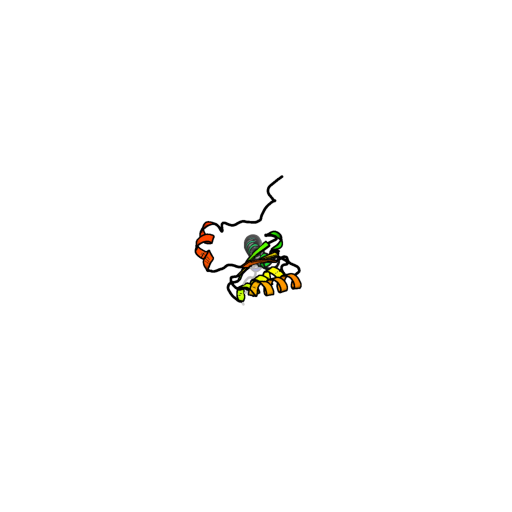 91.69 97 ILE A CA 1
ATOM 767 C C . ILE A 1 97 ? -18.476 -7.856 16.722 1.00 91.69 97 ILE A C 1
ATOM 769 O O . ILE A 1 97 ? -17.699 -8.524 16.040 1.00 91.69 97 ILE A O 1
ATOM 773 N N . LEU A 1 98 ? -18.372 -7.755 18.039 1.00 91.25 98 LEU A N 1
ATOM 774 C CA . LEU A 1 98 ? -17.351 -8.412 18.838 1.00 91.25 98 LEU A CA 1
ATOM 775 C C . LEU A 1 98 ? -17.905 -9.748 19.334 1.00 91.25 98 LEU A C 1
ATOM 777 O O . LEU A 1 98 ? -18.968 -9.787 19.957 1.00 91.25 98 LEU A O 1
ATOM 781 N N . ILE A 1 99 ? -17.185 -10.834 19.073 1.00 89.75 99 ILE A N 1
ATOM 782 C CA . ILE A 1 99 ? -17.539 -12.178 19.536 1.00 89.75 99 ILE A CA 1
ATOM 783 C C . ILE A 1 99 ? -16.426 -12.674 20.450 1.00 89.75 99 ILE A C 1
ATOM 785 O O . ILE A 1 99 ? -15.283 -12.777 20.015 1.00 89.75 99 ILE A O 1
ATOM 789 N N . ASP A 1 100 ? -16.752 -12.984 21.700 1.00 88.06 100 ASP A N 1
ATOM 790 C CA . ASP A 1 100 ? -15.800 -13.519 22.680 1.00 88.06 100 ASP A CA 1
ATOM 791 C C . ASP A 1 100 ? -16.535 -14.461 23.646 1.00 88.06 100 ASP A C 1
ATOM 793 O O . ASP A 1 100 ? -17.750 -14.386 23.831 1.00 88.06 100 ASP A O 1
ATOM 797 N N . HIS A 1 101 ? -15.787 -15.353 24.273 1.00 84.88 101 HIS A N 1
ATOM 798 C CA . HIS A 1 101 ? -16.225 -16.200 25.371 1.00 84.88 101 HIS A CA 1
ATOM 799 C C . HIS A 1 101 ? -16.050 -15.523 26.738 1.00 84.88 101 HIS A C 1
ATOM 801 O O . HIS A 1 101 ? -16.719 -15.892 27.707 1.00 84.88 101 HIS A O 1
ATOM 807 N N . HIS A 1 102 ? -15.169 -14.522 26.844 1.00 83.25 102 HIS A N 1
ATOM 808 C CA . HIS A 1 102 ? -14.880 -13.862 28.110 1.00 83.25 102 HIS A CA 1
ATOM 809 C C . HIS A 1 102 ? -15.761 -12.612 28.325 1.00 83.25 102 HIS A C 1
ATOM 811 O O . HIS A 1 102 ? -15.868 -11.757 27.444 1.00 83.25 102 HIS A O 1
ATOM 817 N N . PRO A 1 103 ? -16.299 -12.369 29.540 1.00 84.19 103 PRO A N 1
ATOM 818 C CA . PRO A 1 103 ? -17.047 -11.142 29.858 1.00 84.19 103 PRO A CA 1
ATOM 819 C C . PRO A 1 103 ? -16.243 -9.827 29.747 1.00 84.19 103 PRO A C 1
ATOM 821 O O . PRO A 1 103 ? -16.828 -8.749 29.849 1.00 84.19 103 PRO A O 1
ATOM 824 N N . ARG A 1 104 ? -14.923 -9.892 29.504 1.00 86.06 104 ARG A N 1
ATOM 825 C CA . ARG A 1 104 ? -14.040 -8.718 29.345 1.00 86.06 104 ARG A CA 1
ATOM 826 C C . ARG A 1 104 ? -14.365 -7.931 28.075 1.00 86.06 104 ARG A C 1
ATOM 828 O O . ARG A 1 104 ? -14.068 -6.743 27.997 1.00 86.06 104 ARG A O 1
ATOM 835 N N . ILE A 1 105 ? -15.058 -8.558 27.123 1.00 88.94 105 ILE A N 1
ATOM 836 C CA . ILE A 1 105 ? -15.537 -7.922 25.894 1.00 88.94 105 ILE A CA 1
ATOM 837 C C . ILE A 1 105 ? -16.374 -6.662 26.153 1.00 88.94 105 ILE A C 1
ATOM 839 O O . ILE A 1 105 ? -16.388 -5.751 25.331 1.00 88.94 105 ILE A O 1
ATOM 843 N N . HIS A 1 106 ? -17.048 -6.569 27.304 1.00 91.25 106 HIS A N 1
ATOM 844 C CA . HIS A 1 106 ? -17.856 -5.399 27.630 1.00 91.25 106 HIS A CA 1
ATOM 845 C C . HIS A 1 106 ? -17.013 -4.145 27.899 1.00 91.25 106 HIS A C 1
ATOM 847 O O . HIS A 1 106 ? -17.371 -3.062 27.446 1.00 91.25 106 HIS A O 1
ATOM 853 N N . GLU A 1 107 ? -15.883 -4.290 28.593 1.00 93.00 107 GLU A N 1
ATOM 854 C CA . GLU A 1 107 ? -14.955 -3.180 28.849 1.00 93.00 107 GLU A CA 1
ATOM 855 C C . GLU A 1 107 ? -14.313 -2.705 27.543 1.00 93.00 107 GLU A C 1
ATOM 857 O O . GLU A 1 107 ? -14.185 -1.502 27.294 1.00 93.00 107 GLU A O 1
ATOM 862 N N . LEU A 1 108 ? -13.977 -3.657 26.669 1.00 91.75 108 LEU A N 1
ATOM 863 C CA . LEU A 1 108 ? -13.435 -3.378 25.347 1.00 91.75 108 LEU A CA 1
ATOM 864 C C . LEU A 1 108 ? -14.456 -2.656 24.456 1.00 91.75 108 LEU A C 1
ATOM 866 O O . LEU A 1 108 ? -14.109 -1.654 23.838 1.00 91.75 108 LEU A O 1
ATOM 870 N N . GLN A 1 109 ? -15.720 -3.088 24.461 1.00 94.25 109 GLN A N 1
ATOM 871 C CA . GLN A 1 109 ? -16.816 -2.416 23.757 1.00 94.25 109 GLN A CA 1
ATOM 872 C C . GLN A 1 109 ? -16.928 -0.944 24.177 1.00 94.25 109 GLN A C 1
ATOM 874 O O . GLN A 1 109 ? -16.870 -0.055 23.331 1.00 94.25 109 GLN A O 1
ATOM 879 N N . ILE A 1 110 ? -17.024 -0.681 25.484 1.00 94.94 110 ILE A N 1
ATOM 880 C CA . ILE A 1 110 ? -17.144 0.681 26.024 1.00 94.94 110 ILE A CA 1
ATOM 881 C C . ILE A 1 110 ? -15.935 1.528 25.612 1.00 94.94 110 ILE A C 1
ATOM 883 O O . ILE A 1 110 ? -16.075 2.697 25.249 1.00 94.94 110 ILE A O 1
ATOM 887 N N . THR A 1 111 ? -14.738 0.943 25.650 1.00 95.00 111 THR A N 1
ATOM 888 C CA . THR A 1 111 ? -13.505 1.635 25.264 1.00 95.00 111 THR A CA 1
ATOM 889 C C . THR A 1 111 ? -13.515 2.014 23.784 1.00 95.00 111 THR A C 1
ATOM 891 O O . THR A 1 111 ? -13.171 3.147 23.443 1.00 95.00 111 THR A O 1
ATOM 894 N N . LEU A 1 112 ? -13.940 1.102 22.907 1.00 94.38 112 LEU A N 1
ATOM 895 C CA . LEU A 1 112 ? -14.009 1.341 21.465 1.00 94.38 112 LEU A CA 1
ATOM 896 C C . LEU A 1 112 ? -15.093 2.363 21.095 1.00 94.38 112 LEU A C 1
ATOM 898 O O . LEU A 1 112 ? -14.810 3.295 20.338 1.00 94.38 112 LEU A O 1
ATOM 902 N N . GLU A 1 113 ? -16.292 2.252 21.670 1.00 94.06 113 GLU A N 1
ATOM 903 C CA . GLU A 1 113 ? -17.399 3.193 21.437 1.00 94.06 113 GLU A CA 1
ATOM 904 C C . GLU A 1 113 ? -17.032 4.614 21.885 1.00 94.06 113 GLU A C 1
ATOM 906 O O . GLU A 1 113 ? -17.228 5.578 21.141 1.00 94.06 113 GLU A O 1
ATOM 911 N N . ASN A 1 114 ? -16.419 4.754 23.065 1.00 95.44 114 ASN A N 1
ATOM 912 C CA . ASN A 1 114 ? -16.022 6.059 23.592 1.00 95.44 114 ASN A CA 1
ATOM 913 C C . ASN A 1 114 ? -14.858 6.683 22.814 1.00 95.44 114 ASN A C 1
ATOM 915 O O . ASN A 1 114 ? -14.833 7.899 22.613 1.00 95.44 114 ASN A O 1
ATOM 919 N N . ARG A 1 115 ? -13.881 5.871 22.390 1.00 96.12 115 ARG A N 1
ATOM 920 C CA . ARG A 1 115 ? -12.659 6.368 21.746 1.00 96.12 115 ARG A CA 1
ATOM 921 C C . ARG A 1 115 ? -12.862 6.701 20.271 1.00 96.12 115 ARG A C 1
ATOM 923 O O . ARG A 1 115 ? -12.351 7.724 19.821 1.00 96.12 115 ARG A O 1
ATOM 930 N N . PHE A 1 116 ? -13.594 5.865 19.538 1.00 92.94 116 PHE A N 1
ATOM 931 C CA . PHE A 1 116 ? -13.712 5.968 18.079 1.00 92.94 116 PHE A CA 1
ATOM 932 C C . PHE A 1 116 ? -15.110 6.379 17.597 1.00 92.94 116 PHE A C 1
ATOM 934 O O . PHE A 1 116 ? -15.290 6.592 16.403 1.00 92.94 116 PHE A O 1
ATOM 941 N N . LYS A 1 117 ? -16.094 6.544 18.500 1.00 92.31 117 LYS A N 1
ATOM 942 C CA . LYS A 1 117 ? -17.491 6.911 18.174 1.00 92.31 117 LYS A CA 1
ATOM 943 C C . LYS A 1 117 ? -18.174 5.957 17.180 1.00 92.31 117 LYS A C 1
ATOM 945 O O . LYS A 1 117 ? -19.064 6.367 16.436 1.00 92.31 117 LYS A O 1
ATOM 950 N N . ILE A 1 118 ? -17.766 4.692 17.178 1.00 90.94 118 ILE A N 1
ATOM 951 C CA . ILE A 1 118 ? -18.361 3.619 16.372 1.00 90.94 118 ILE A CA 1
ATOM 952 C C . ILE A 1 118 ? -19.454 2.891 17.160 1.00 90.94 118 ILE A C 1
ATOM 954 O O . ILE A 1 118 ? -19.452 2.927 18.390 1.00 90.94 118 ILE A O 1
ATOM 958 N N . LYS A 1 119 ? -20.378 2.207 16.475 1.00 91.88 119 LYS A N 1
ATOM 959 C CA . LYS A 1 119 ? -21.330 1.297 17.132 1.00 91.88 119 LYS A CA 1
ATOM 960 C C . LYS A 1 119 ? -20.676 -0.066 17.322 1.00 91.88 119 LYS A C 1
ATOM 962 O O . LYS A 1 119 ? -20.104 -0.598 16.370 1.00 91.88 119 LYS A O 1
ATOM 967 N N . CYS A 1 120 ? -20.786 -0.629 18.521 1.00 91.69 120 CYS A N 1
ATOM 968 C CA . CYS A 1 120 ? -20.312 -1.976 18.796 1.00 91.69 120 CYS A CA 1
ATOM 969 C C . CYS A 1 120 ? -21.463 -2.860 19.291 1.00 91.69 120 CYS A C 1
ATOM 971 O O . CYS A 1 120 ? -22.216 -2.485 20.186 1.00 91.69 120 CYS A O 1
ATOM 973 N N . GLU A 1 121 ? -21.591 -4.055 18.726 1.00 92.00 121 GLU A N 1
ATOM 974 C CA . GLU A 1 121 ? -22.485 -5.099 19.228 1.00 92.00 121 GLU A CA 1
ATOM 975 C C . GLU A 1 121 ? -21.636 -6.231 19.807 1.00 92.00 121 GLU A C 1
ATOM 977 O O . GLU A 1 121 ? -20.622 -6.606 19.223 1.00 92.00 121 GLU A O 1
ATOM 982 N N . LYS A 1 122 ? -22.008 -6.756 20.978 1.00 90.12 122 LYS A N 1
ATOM 983 C CA . LYS A 1 122 ? -21.287 -7.865 21.614 1.00 90.12 122 LYS A CA 1
ATOM 984 C C . LYS A 1 122 ? -22.115 -9.139 21.564 1.00 90.12 122 LYS A C 1
ATOM 986 O O . LYS A 1 122 ? -23.298 -9.128 21.902 1.00 90.12 122 LYS A O 1
ATOM 991 N N . ILE A 1 123 ? -21.465 -10.241 21.226 1.00 88.31 123 ILE A N 1
ATOM 992 C CA . ILE A 1 123 ? -22.032 -11.584 21.284 1.00 88.31 123 ILE A CA 1
ATOM 993 C C . ILE A 1 123 ? -21.135 -12.398 22.211 1.00 88.31 123 ILE A C 1
ATOM 995 O O . ILE A 1 123 ? -19.962 -12.621 21.918 1.00 88.31 123 ILE A O 1
ATOM 999 N N . LEU A 1 124 ? -21.684 -12.806 23.357 1.00 86.00 124 LEU A N 1
ATOM 1000 C CA . LEU A 1 124 ? -20.986 -13.686 24.287 1.00 86.00 124 LEU A CA 1
ATOM 1001 C C . LEU A 1 124 ? -21.272 -15.133 23.889 1.00 86.00 124 LEU A C 1
ATOM 1003 O O . LEU A 1 124 ? -22.435 -15.533 23.845 1.00 86.00 124 LEU A O 1
ATOM 1007 N N . PHE A 1 125 ? -20.228 -15.904 23.608 1.00 78.94 125 PHE A N 1
ATOM 1008 C CA . PHE A 1 125 ? -20.364 -17.303 23.227 1.00 78.94 125 PHE A CA 1
ATOM 1009 C C . PHE A 1 125 ? -19.928 -18.225 24.372 1.00 78.94 125 PHE A C 1
ATOM 1011 O O . PHE A 1 125 ? -18.778 -18.185 24.806 1.00 78.94 125 PHE A O 1
ATOM 1018 N N . SER A 1 126 ? -20.838 -19.071 24.860 1.00 67.44 126 SER A N 1
ATOM 1019 C CA . SER A 1 126 ? -20.512 -20.099 25.850 1.00 67.44 126 SER A CA 1
ATOM 1020 C C . SER A 1 126 ? -20.089 -21.381 25.140 1.00 67.44 126 SER A C 1
ATOM 1022 O O . SER A 1 126 ? -20.784 -21.881 24.258 1.00 67.44 126 SER A O 1
ATOM 1024 N N . THR A 1 127 ? -18.967 -21.976 25.546 1.00 60.34 127 THR A N 1
ATOM 1025 C CA . THR A 1 127 ? -18.427 -23.219 24.965 1.00 60.34 127 THR A CA 1
ATOM 1026 C C . THR A 1 127 ? -19.375 -24.425 25.088 1.00 60.34 127 THR A C 1
ATOM 1028 O O . THR A 1 127 ? -19.154 -25.445 24.439 1.00 60.34 127 THR A O 1
ATOM 1031 N N . SER A 1 128 ? -20.453 -24.313 25.870 1.00 57.50 128 SER A N 1
ATOM 1032 C CA . SER A 1 128 ? -21.560 -25.278 25.924 1.00 57.50 128 SER A CA 1
ATOM 1033 C C . SER A 1 128 ? -22.434 -25.310 24.661 1.00 57.50 128 SER A C 1
ATOM 1035 O O . SER A 1 128 ? -23.137 -26.295 24.451 1.00 57.50 128 SER A O 1
ATOM 1037 N N . ASP A 1 129 ? -22.359 -24.290 23.799 1.00 53.97 129 ASP A N 1
ATOM 1038 C CA . ASP A 1 129 ? -23.265 -24.111 22.651 1.00 53.97 129 ASP A CA 1
ATOM 1039 C C . ASP A 1 129 ? -22.620 -24.526 21.306 1.00 53.97 129 ASP A C 1
ATOM 1041 O O . ASP A 1 129 ? -23.240 -24.451 20.240 1.00 53.97 129 ASP A O 1
ATOM 1045 N N . VAL A 1 130 ? -21.373 -25.022 21.346 1.00 51.72 130 VAL A N 1
ATOM 1046 C CA . VAL A 1 130 ? -20.537 -25.382 20.175 1.00 51.72 130 VAL A CA 1
ATOM 1047 C C . VAL A 1 130 ? -21.163 -26.467 19.295 1.00 51.72 130 VAL A C 1
ATOM 1049 O O . VAL A 1 130 ? -20.901 -26.502 18.095 1.00 51.72 130 VAL A O 1
ATOM 1052 N N . GLN A 1 131 ? -22.027 -27.326 19.840 1.00 47.91 131 GLN A N 1
ATOM 1053 C CA . GLN A 1 131 ? -22.673 -28.371 19.038 1.00 47.91 131 GLN A CA 1
ATOM 1054 C C . GLN A 1 131 ? -23.904 -27.889 18.255 1.00 47.91 131 GLN A C 1
ATOM 1056 O O . GLN A 1 131 ? -24.272 -28.543 17.283 1.00 47.91 131 GLN A O 1
ATOM 1061 N N . LEU A 1 132 ? -24.517 -26.753 18.613 1.00 46.94 132 LEU A N 1
ATOM 1062 C CA . LEU A 1 132 ? -25.731 -26.269 17.937 1.00 46.94 132 LEU A CA 1
ATOM 1063 C C . LEU A 1 132 ? -25.437 -25.220 16.851 1.00 46.94 132 LEU A C 1
ATOM 1065 O O . LEU A 1 132 ? -26.133 -25.170 15.841 1.00 46.94 132 LEU A O 1
ATOM 1069 N N . ALA A 1 133 ? -24.380 -24.417 17.010 1.00 44.94 133 ALA A N 1
ATOM 1070 C CA . ALA A 1 133 ? -24.078 -23.321 16.082 1.00 44.94 133 ALA A CA 1
ATOM 1071 C C . ALA A 1 133 ? -23.404 -23.765 14.767 1.00 44.94 133 ALA A C 1
ATOM 1073 O O . ALA A 1 133 ? -23.475 -23.048 13.770 1.00 44.94 133 ALA A 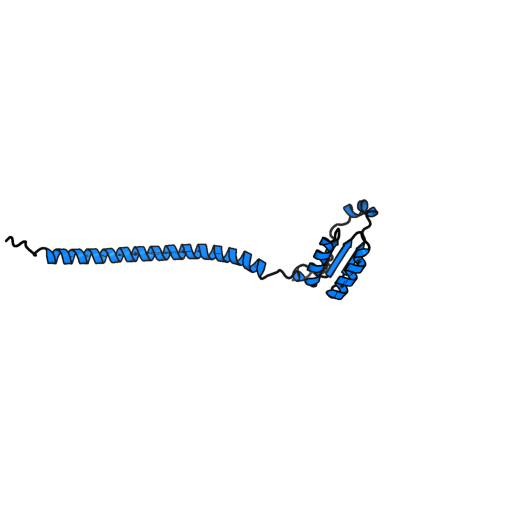O 1
ATOM 1074 N N . ALA A 1 134 ? -22.785 -24.952 14.728 1.00 43.16 134 ALA A N 1
ATOM 1075 C CA . ALA A 1 134 ? -22.096 -25.448 13.532 1.00 43.16 134 ALA A CA 1
ATOM 1076 C C . ALA A 1 134 ? -23.044 -25.757 12.354 1.00 43.16 134 ALA A C 1
ATOM 1078 O O . ALA A 1 134 ? -22.580 -25.867 11.221 1.00 43.16 134 ALA A O 1
ATOM 1079 N N . HIS A 1 135 ? -24.355 -25.865 12.600 1.00 39.03 135 HIS A N 1
ATOM 1080 C CA . HIS A 1 135 ? -25.351 -26.115 11.556 1.00 39.03 135 HIS A CA 1
ATOM 1081 C C . HIS A 1 135 ? -26.173 -24.889 11.130 1.00 39.03 135 HIS A C 1
ATOM 1083 O O . HIS A 1 135 ? -26.825 -24.977 10.095 1.00 39.03 135 HIS A O 1
ATOM 1089 N N . ASP A 1 136 ? -26.100 -23.757 11.845 1.00 38.50 136 ASP A N 1
ATOM 1090 C CA . ASP A 1 136 ? -26.969 -22.592 11.579 1.00 38.50 136 ASP A CA 1
ATOM 1091 C C . ASP A 1 136 ? -26.231 -21.246 11.457 1.00 38.50 136 ASP A C 1
ATOM 1093 O O . ASP A 1 136 ? -26.827 -20.248 11.056 1.00 38.50 136 ASP A O 1
ATOM 1097 N N . LEU A 1 137 ? -24.912 -21.189 11.700 1.00 43.06 137 LEU A N 1
ATOM 1098 C CA . LEU A 1 137 ? -24.105 -19.984 11.450 1.00 43.06 137 LEU A CA 1
ATOM 1099 C C . LEU A 1 137 ? -23.735 -19.839 9.958 1.00 43.06 137 LEU A C 1
ATOM 1101 O O . LEU A 1 137 ? -22.598 -19.549 9.581 1.00 43.06 137 LEU A O 1
ATOM 1105 N N . VAL A 1 138 ? -24.722 -20.042 9.084 1.00 39.31 138 VAL A N 1
ATOM 1106 C CA . VAL A 1 138 ? -24.696 -19.542 7.712 1.00 39.31 138 VAL A CA 1
ATOM 1107 C C . VAL A 1 138 ? -24.859 -18.032 7.804 1.00 39.31 138 VAL A C 1
ATOM 1109 O O . VAL A 1 138 ? -25.963 -17.534 7.994 1.00 39.31 138 VAL A O 1
ATOM 1112 N N . VAL A 1 139 ? -23.735 -17.321 7.692 1.00 40.09 139 VAL A N 1
ATOM 1113 C CA . VAL A 1 139 ? -23.596 -16.023 7.011 1.00 40.09 139 VAL A CA 1
ATOM 1114 C C . VAL A 1 139 ? -24.927 -15.268 6.882 1.00 40.09 139 VAL A C 1
ATOM 1116 O O . VAL A 1 139 ? -25.488 -15.135 5.795 1.00 40.09 139 VAL A O 1
ATOM 1119 N N . HIS A 1 140 ? -25.449 -14.735 7.988 1.00 35.66 140 HIS A N 1
ATOM 1120 C CA . HIS A 1 140 ? -26.382 -13.619 7.900 1.00 35.66 140 HIS A CA 1
ATOM 1121 C C . HIS A 1 140 ? -25.544 -12.370 7.665 1.00 35.66 140 HIS A C 1
ATOM 1123 O O . HIS A 1 140 ? -25.254 -11.579 8.558 1.00 35.66 140 HIS A O 1
ATOM 1129 N N . SER A 1 141 ? -25.123 -12.236 6.406 1.00 35.88 141 SER A N 1
ATOM 1130 C CA . SER A 1 141 ? -24.840 -10.948 5.800 1.00 35.88 141 SER A CA 1
ATOM 1131 C C . SER A 1 141 ? -26.067 -10.069 6.054 1.00 35.88 141 SER A C 1
ATOM 1133 O O . SER A 1 141 ? -27.095 -10.197 5.389 1.00 35.88 141 SER A O 1
ATOM 1135 N N . MET A 1 142 ? -25.987 -9.201 7.063 1.00 36.59 142 MET A N 1
ATOM 1136 C CA . MET A 1 142 ? -26.906 -8.079 7.251 1.00 36.59 142 MET A CA 1
ATOM 1137 C C . MET A 1 142 ? -26.611 -7.032 6.166 1.00 36.59 142 MET A C 1
ATOM 1139 O O . MET A 1 142 ? -26.178 -5.919 6.430 1.00 36.59 142 MET A O 1
ATOM 1143 N N . GLY A 1 143 ? -26.837 -7.428 4.916 1.00 32.62 143 GLY A N 1
ATOM 1144 C CA . GLY A 1 143 ? -27.001 -6.569 3.757 1.00 32.62 143 GLY A CA 1
ATOM 1145 C C . GLY A 1 143 ? -28.471 -6.578 3.358 1.00 32.62 143 GLY A C 1
ATOM 1146 O O . GLY A 1 143 ? -28.825 -7.038 2.275 1.00 32.62 143 GLY A O 1
ATOM 1147 N N . LYS A 1 144 ? -29.363 -6.116 4.243 1.00 39.72 144 LYS A N 1
ATOM 1148 C CA . LYS A 1 144 ? -30.707 -5.737 3.800 1.00 39.72 144 LYS A CA 1
ATOM 1149 C C . LYS A 1 144 ? -30.605 -4.366 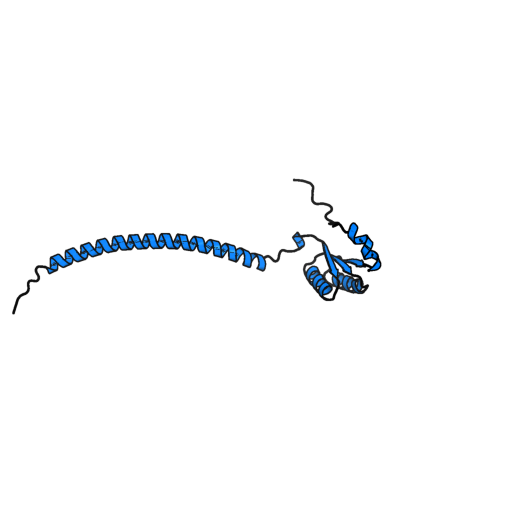3.138 1.00 39.72 144 LYS A C 1
ATOM 1151 O O . LYS A 1 144 ? -30.294 -3.384 3.801 1.00 39.72 144 LYS A O 1
ATOM 1156 N N . ASN A 1 145 ? -30.943 -4.355 1.848 1.00 40.47 145 ASN A N 1
ATOM 1157 C CA . ASN A 1 145 ? -31.225 -3.209 0.979 1.00 40.47 145 ASN A CA 1
ATOM 1158 C C . ASN A 1 145 ? -30.030 -2.623 0.215 1.00 40.47 145 ASN A C 1
ATOM 1160 O O . ASN A 1 145 ? -29.592 -1.525 0.518 1.00 40.47 145 ASN A O 1
ATOM 1164 N N . CYS A 1 146 ? -29.591 -3.305 -0.848 1.00 35.97 146 CYS A N 1
ATOM 1165 C CA . CYS A 1 146 ? -29.123 -2.662 -2.088 1.00 35.97 146 CYS A CA 1
ATOM 1166 C C . CYS A 1 146 ? -29.203 -3.662 -3.256 1.00 35.97 146 CYS A C 1
ATOM 1168 O O . CYS A 1 146 ? -28.205 -4.069 -3.835 1.00 35.97 146 CYS A O 1
ATOM 1170 N N . CYS A 1 147 ? -30.419 -4.099 -3.577 1.00 36.94 147 CYS A N 1
ATOM 1171 C CA . CYS A 1 147 ? -30.755 -4.692 -4.871 1.00 36.94 147 CYS A CA 1
ATOM 1172 C C . CYS A 1 147 ? -32.177 -4.256 -5.219 1.00 36.94 147 CYS A C 1
ATOM 1174 O O . CYS A 1 147 ? -33.137 -4.981 -4.976 1.00 36.94 147 CYS A O 1
ATOM 1176 N N . ALA A 1 148 ? -32.306 -3.035 -5.732 1.00 34.88 148 ALA A N 1
ATOM 1177 C CA . ALA A 1 148 ? -33.412 -2.637 -6.590 1.00 34.88 148 ALA A CA 1
ATOM 1178 C C . ALA A 1 148 ? -33.027 -1.357 -7.3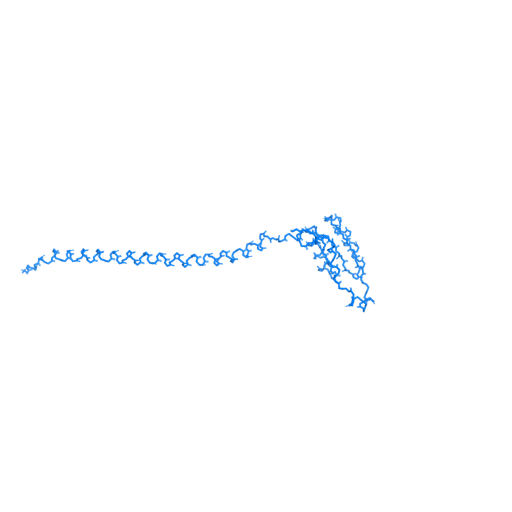45 1.00 34.88 148 ALA A C 1
ATOM 1180 O O . ALA A 1 148 ? -32.684 -0.362 -6.715 1.00 34.88 148 ALA A O 1
ATOM 1181 N N . LEU A 1 149 ? -33.195 -1.425 -8.668 1.00 33.88 149 LEU A N 1
ATOM 1182 C CA . LEU A 1 149 ? -33.231 -0.352 -9.670 1.00 33.88 149 LEU A CA 1
ATOM 1183 C C . LEU A 1 149 ? -31.908 0.074 -10.323 1.00 33.88 149 LEU A C 1
ATOM 1185 O O . LEU A 1 149 ? -31.124 0.816 -9.743 1.00 33.88 149 LEU A O 1
ATOM 1189 N N . GLY A 1 150 ? -31.815 -0.268 -11.615 1.00 33.59 150 GLY A N 1
ATOM 1190 C CA . GLY A 1 150 ? -31.363 0.657 -12.660 1.00 33.59 150 GLY A CA 1
ATOM 1191 C C . GLY A 1 150 ? -30.104 0.254 -13.385 1.00 33.59 150 GLY A C 1
ATOM 1192 O O . GLY A 1 150 ? -29.056 0.825 -13.030 1.00 33.59 150 GLY A O 1
#

Secondary structure (DSSP, 8-state):
-----GGGHHHHHHHHHHHHHHHHHHHHHHHHHHHHHHHHHHHHHHHHHHHHHHHHHHHHH----GGGT-SEEEEE-SSHHHHHHHHHHHTTT-EEEEEESSTTHHHHHHHHHHHH---EEEEE--GGGHHHHTTT--------S-----